Protein AF-A0A2U3KK66-F1 (afdb_monomer_lite)

Secondary structure (DSSP, 8-state):
-----EEEEEEEEEEEEEEEE-TTT-SEEEEEEEEEEEEEETTEEEEEEEPPPEEEEETTT---TTTTHHHHHHHHH-HHHHHHHHHHHHHHHHHHHTT--

Structure (mmCIF, N/CA/C/O backbone):
data_AF-A0A2U3KK66-F1
#
_entry.id   AF-A0A2U3KK66-F1
#
loop_
_atom_site.group_PDB
_atom_site.id
_atom_site.type_symbol
_atom_site.label_atom_id
_atom_site.label_alt_id
_atom_site.label_comp_id
_atom_site.label_asym_id
_atom_site.label_entity_id
_atom_site.label_seq_id
_atom_site.pdbx_PDB_ins_code
_atom_site.Cartn_x
_atom_site.Cartn_y
_atom_site.Cartn_z
_atom_site.occupancy
_atom_site.B_iso_or_equiv
_atom_site.auth_seq_id
_atom_site.auth_comp_id
_atom_site.auth_asym_id
_atom_site.auth_atom_id
_atom_site.pdbx_PDB_model_num
ATOM 1 N N . MET A 1 1 ? -10.728 25.355 23.321 1.00 45.53 1 MET A N 1
ATOM 2 C CA . MET A 1 1 ? -10.818 25.204 21.853 1.00 45.53 1 MET A CA 1
ATOM 3 C C . MET A 1 1 ? -10.567 23.736 21.543 1.00 45.53 1 MET A C 1
ATOM 5 O O . MET A 1 1 ? -9.463 23.272 21.784 1.00 45.53 1 MET A O 1
ATOM 9 N N . PHE A 1 2 ? -11.594 22.973 21.167 1.00 42.47 2 PHE A N 1
ATOM 10 C CA . PHE A 1 2 ? -11.443 21.542 20.880 1.00 42.47 2 PHE A CA 1
ATOM 11 C C . PHE A 1 2 ? -11.091 21.375 19.400 1.00 42.47 2 PHE A C 1
ATOM 13 O O . PHE A 1 2 ? -11.922 21.631 18.534 1.00 42.47 2 PHE A O 1
ATOM 20 N N . PHE A 1 3 ? -9.851 20.987 19.107 1.00 50.03 3 PHE A N 1
ATOM 21 C CA . PHE A 1 3 ? -9.455 20.586 17.761 1.00 50.03 3 PHE A CA 1
ATOM 22 C C . PHE A 1 3 ? -9.932 19.149 17.531 1.00 50.03 3 PHE A C 1
ATOM 24 O O . PHE A 1 3 ? -9.385 18.208 18.103 1.00 50.03 3 PHE A O 1
ATOM 31 N N . LEU A 1 4 ? -10.963 18.973 16.705 1.00 53.03 4 LEU A N 1
ATOM 32 C CA . LEU A 1 4 ? -11.324 17.671 16.146 1.00 53.03 4 LEU A CA 1
ATOM 33 C C . LEU A 1 4 ? -10.269 17.307 15.092 1.00 53.03 4 LEU A C 1
ATOM 35 O O . LEU A 1 4 ? -10.433 17.586 13.908 1.00 53.03 4 LEU A O 1
ATOM 39 N N . ILE A 1 5 ? -9.147 16.735 15.528 1.00 65.62 5 ILE A N 1
ATOM 40 C CA . ILE A 1 5 ? -8.129 16.192 14.622 1.00 65.62 5 ILE A CA 1
ATOM 41 C C . ILE A 1 5 ? -8.635 14.818 14.175 1.00 65.62 5 ILE A C 1
ATOM 43 O O . ILE A 1 5 ? -8.430 13.804 14.845 1.00 65.62 5 ILE A O 1
ATOM 47 N N . GLY A 1 6 ? -9.389 14.813 13.079 1.00 64.56 6 GLY A N 1
ATOM 48 C CA . GLY A 1 6 ? -9.843 13.612 12.387 1.00 64.56 6 GLY A CA 1
ATOM 49 C C . GLY A 1 6 ? -9.228 13.535 10.992 1.00 64.56 6 GLY A C 1
ATOM 50 O O . GLY A 1 6 ? -9.049 14.558 10.335 1.00 64.56 6 GLY A O 1
ATOM 51 N N . GLY A 1 7 ? -8.886 12.332 10.537 1.00 70.75 7 GLY A N 1
ATOM 52 C CA . GLY A 1 7 ? -8.265 12.107 9.231 1.00 70.75 7 GLY A CA 1
ATOM 53 C C . GLY A 1 7 ? -8.505 10.692 8.717 1.00 70.75 7 GLY A C 1
ATOM 54 O O . GLY A 1 7 ? -8.783 9.776 9.489 1.00 70.75 7 GLY A O 1
ATOM 55 N N . VAL A 1 8 ? -8.408 10.504 7.401 1.00 72.94 8 VAL A N 1
ATOM 56 C CA . VAL A 1 8 ? -8.488 9.175 6.779 1.00 72.94 8 VAL A CA 1
ATOM 57 C C . VAL A 1 8 ? -7.076 8.617 6.645 1.00 72.94 8 VAL A C 1
ATOM 59 O O . VAL A 1 8 ? -6.244 9.216 5.965 1.00 72.94 8 VAL A O 1
ATOM 62 N N . GLN A 1 9 ? -6.802 7.477 7.283 1.00 66.56 9 GLN A N 1
ATOM 63 C CA . GLN A 1 9 ? -5.486 6.839 7.239 1.00 66.56 9 GLN A CA 1
ATOM 64 C C . GLN A 1 9 ? -5.528 5.542 6.412 1.00 66.56 9 GLN A C 1
ATOM 66 O O . GLN A 1 9 ? -6.359 4.667 6.688 1.00 66.56 9 GLN A O 1
ATOM 71 N N . PRO A 1 10 ? -4.645 5.386 5.407 1.00 75.62 10 PRO A N 1
ATOM 72 C CA . PRO A 1 10 ? -4.509 4.136 4.674 1.00 75.62 10 PRO A CA 1
ATOM 73 C C . PRO A 1 10 ? -3.746 3.107 5.516 1.00 75.62 10 PRO A C 1
ATOM 75 O O . PRO A 1 10 ? -2.662 3.384 6.029 1.00 75.62 10 PRO A O 1
ATOM 78 N N . LYS A 1 11 ? -4.294 1.898 5.625 1.00 76.31 11 LYS A N 1
ATOM 79 C CA . LYS A 1 11 ? -3.669 0.750 6.282 1.00 76.31 11 LYS A CA 1
ATOM 80 C C . LYS A 1 11 ? -3.534 -0.384 5.275 1.00 76.31 11 LYS A C 1
ATOM 82 O O . LYS A 1 11 ? -4.530 -0.879 4.754 1.00 76.31 11 LYS A O 1
ATOM 87 N N . SER A 1 12 ? -2.300 -0.787 4.988 1.00 77.00 12 SER A N 1
ATOM 88 C CA . SE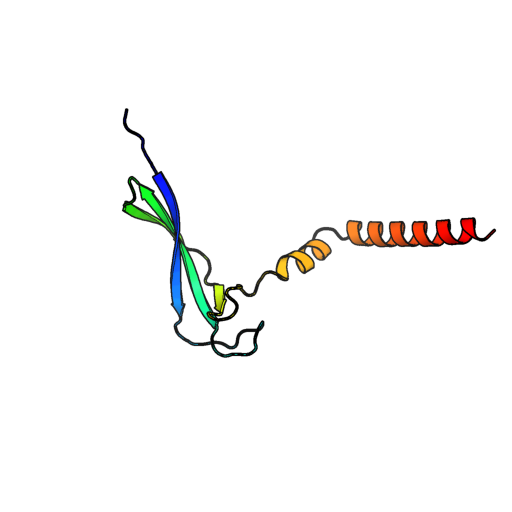R A 1 12 ? -2.034 -1.960 4.160 1.00 77.00 12 SER A CA 1
ATOM 89 C C . SER A 1 12 ? -2.206 -3.228 4.994 1.00 77.00 12 SER A C 1
ATOM 91 O O . SER A 1 12 ? -1.625 -3.381 6.067 1.00 77.00 12 SER A O 1
ATOM 93 N N . VAL A 1 13 ? -3.031 -4.140 4.498 1.00 79.94 13 VAL A N 1
ATOM 94 C CA . VAL A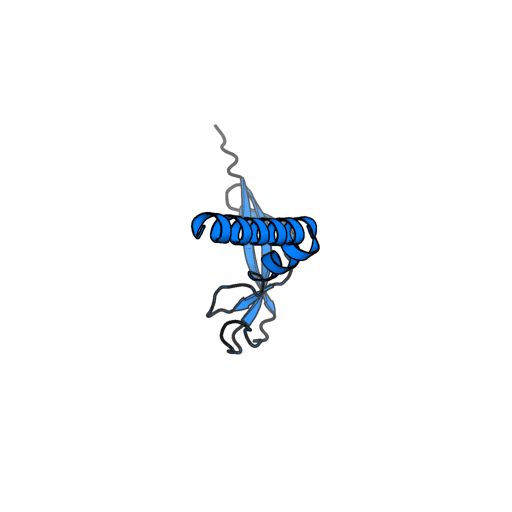 1 13 ? -3.267 -5.457 5.083 1.00 79.94 13 VAL A CA 1
ATOM 95 C C . VAL A 1 13 ? -2.889 -6.493 4.035 1.00 79.94 13 VAL A C 1
ATOM 97 O O . VAL A 1 13 ? -3.334 -6.424 2.890 1.00 79.94 13 VAL A O 1
ATOM 100 N N . THR A 1 14 ? -2.039 -7.446 4.401 1.00 80.88 14 THR A N 1
ATOM 101 C CA . THR A 1 14 ? -1.740 -8.614 3.567 1.00 80.88 14 THR A CA 1
ATOM 102 C C . THR A 1 14 ? -2.982 -9.496 3.506 1.00 80.88 14 THR A C 1
ATOM 104 O O . THR A 1 14 ? -3.415 -10.025 4.526 1.00 80.88 14 THR A O 1
ATOM 107 N N . VAL A 1 15 ? -3.591 -9.596 2.324 1.00 81.56 15 VAL A N 1
ATOM 108 C CA . VAL A 1 15 ? -4.799 -10.409 2.097 1.00 81.56 15 VAL A CA 1
ATOM 109 C C . VAL A 1 15 ? -4.431 -11.844 1.762 1.00 81.56 15 VAL A C 1
ATOM 111 O O . VAL A 1 15 ? -5.140 -12.759 2.164 1.00 81.56 15 VAL A O 1
ATOM 114 N N . ASP A 1 16 ? -3.331 -12.032 1.039 1.00 79.69 16 ASP A N 1
ATOM 115 C CA . ASP A 1 16 ? -2.845 -13.343 0.630 1.00 79.69 16 ASP A CA 1
ATOM 116 C C . ASP A 1 16 ? -1.344 -13.429 0.913 1.00 79.69 16 ASP A C 1
ATOM 118 O O . ASP A 1 16 ? -0.565 -12.571 0.477 1.00 79.69 16 ASP A O 1
ATOM 122 N N . GLU A 1 17 ? -0.944 -14.456 1.658 1.00 77.94 17 GLU A N 1
ATOM 123 C CA . GLU A 1 17 ? 0.464 -14.738 1.927 1.00 77.94 17 GLU A CA 1
ATOM 124 C C . GLU A 1 17 ? 1.137 -15.523 0.802 1.00 77.94 17 GLU A C 1
ATOM 126 O O . GLU A 1 17 ? 2.361 -15.656 0.827 1.00 77.94 17 GLU A O 1
ATOM 131 N N . THR A 1 18 ? 0.387 -16.014 -0.193 1.00 83.31 18 THR A N 1
ATOM 132 C CA . THR A 1 18 ? 0.969 -16.777 -1.297 1.00 83.31 18 THR A CA 1
ATOM 133 C C . THR A 1 18 ? 1.933 -15.904 -2.110 1.00 83.31 18 THR A C 1
ATOM 135 O O . THR A 1 18 ? 1.531 -14.907 -2.724 1.00 83.31 18 THR A O 1
ATOM 138 N N . PRO A 1 19 ? 3.232 -16.254 -2.133 1.00 80.69 19 PRO A N 1
ATOM 139 C CA . PRO A 1 19 ? 4.210 -15.501 -2.891 1.00 80.69 19 PRO A CA 1
ATOM 140 C C . PRO A 1 19 ? 4.008 -15.754 -4.384 1.00 80.69 19 PRO A C 1
ATOM 142 O O . PRO A 1 19 ? 4.078 -16.883 -4.869 1.00 80.69 19 PRO A O 1
ATOM 145 N N . ARG A 1 20 ? 3.774 -14.679 -5.131 1.00 83.00 20 ARG A N 1
ATOM 146 C CA . ARG A 1 20 ? 3.661 -14.680 -6.589 1.00 83.00 20 ARG A CA 1
ATOM 147 C C . ARG A 1 20 ? 4.901 -14.066 -7.217 1.00 83.00 20 ARG A C 1
ATOM 149 O O . ARG A 1 20 ? 5.613 -13.268 -6.602 1.00 83.00 20 ARG A O 1
ATOM 156 N N . ILE A 1 21 ? 5.154 -14.445 -8.464 1.00 83.31 21 ILE A N 1
ATOM 157 C CA . ILE A 1 21 ? 6.257 -13.905 -9.259 1.00 83.31 21 ILE A CA 1
ATOM 158 C C . ILE A 1 21 ? 5.963 -12.435 -9.579 1.00 83.31 21 ILE A C 1
ATOM 160 O O . ILE A 1 21 ? 4.906 -12.099 -10.114 1.00 83.31 21 ILE A O 1
ATOM 164 N N . CYS A 1 22 ? 6.896 -11.548 -9.235 1.00 83.31 22 CYS A N 1
ATOM 165 C CA . CYS A 1 22 ? 6.804 -10.128 -9.540 1.00 83.31 22 CYS A CA 1
ATOM 166 C C . CYS A 1 22 ? 7.125 -9.880 -11.025 1.00 83.31 22 CYS A C 1
ATOM 168 O O . CYS A 1 22 ? 8.214 -10.253 -11.463 1.00 83.31 22 CYS A O 1
ATOM 170 N N . PRO A 1 23 ? 6.270 -9.173 -11.788 1.00 75.88 23 PRO A N 1
ATOM 171 C CA . PRO A 1 23 ? 6.574 -8.825 -13.178 1.00 75.88 23 PRO A CA 1
ATOM 172 C C . PRO A 1 23 ? 7.715 -7.801 -13.317 1.00 75.88 23 PRO A C 1
ATOM 174 O O . PRO A 1 23 ? 8.265 -7.655 -14.400 1.00 75.88 23 PRO A O 1
ATOM 177 N N . GLY A 1 24 ? 8.069 -7.085 -12.242 1.00 76.81 24 GLY A N 1
ATOM 178 C CA . GLY A 1 24 ? 9.152 -6.097 -12.247 1.00 76.81 24 GLY A CA 1
ATOM 179 C C . GLY A 1 24 ? 10.545 -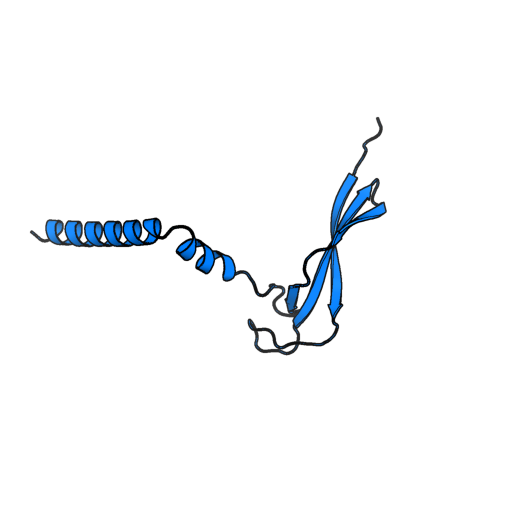6.694 -12.024 1.00 76.81 24 GLY A C 1
ATOM 180 O O . GLY A 1 24 ? 11.489 -6.283 -12.687 1.00 76.81 24 GLY A O 1
ATOM 181 N N . CYS A 1 25 ? 10.688 -7.659 -11.105 1.00 81.94 25 CYS A N 1
ATOM 182 C CA . CYS A 1 25 ? 11.993 -8.247 -10.757 1.00 81.94 25 CYS A CA 1
ATOM 183 C C . CYS A 1 25 ? 12.124 -9.757 -10.994 1.00 81.94 25 CYS A C 1
ATOM 185 O O . CYS A 1 25 ? 13.201 -10.301 -10.766 1.00 81.94 25 CYS A O 1
ATOM 187 N N . GLY A 1 26 ? 11.055 -10.449 -11.398 1.00 81.44 26 GLY A N 1
ATOM 188 C CA . GLY A 1 26 ? 11.071 -11.887 -11.688 1.00 81.44 26 GLY A CA 1
ATOM 189 C C . GLY A 1 26 ? 11.152 -12.811 -10.465 1.00 81.44 26 GLY A C 1
ATOM 190 O O . GLY A 1 26 ? 11.161 -14.026 -10.627 1.00 81.44 26 GLY A O 1
ATOM 191 N N . LEU A 1 27 ? 11.185 -12.276 -9.241 1.00 86.06 27 LEU A N 1
ATOM 192 C CA . LEU A 1 27 ? 11.236 -13.077 -8.013 1.00 86.06 27 LEU A CA 1
ATOM 193 C C . LEU A 1 27 ? 9.837 -13.389 -7.473 1.00 86.06 27 LEU A C 1
ATOM 195 O O . LEU A 1 27 ? 8.940 -12.546 -7.535 1.00 86.06 27 LEU A O 1
ATOM 199 N N . ALA A 1 28 ? 9.675 -14.566 -6.861 1.00 85.38 28 ALA A N 1
ATOM 200 C CA . ALA A 1 28 ? 8.466 -14.981 -6.145 1.00 85.38 28 ALA A CA 1
ATOM 201 C C . ALA A 1 28 ? 8.353 -14.294 -4.768 1.00 85.38 28 ALA A C 1
ATOM 203 O O . ALA A 1 28 ? 8.402 -14.937 -3.725 1.00 85.38 28 ALA A O 1
ATOM 204 N N . GLN A 1 29 ? 8.285 -12.963 -4.759 1.00 82.81 29 GLN A N 1
ATOM 205 C CA . GLN A 1 29 ? 8.204 -12.139 -3.543 1.00 82.81 29 GLN A CA 1
ATOM 206 C C . GLN A 1 29 ? 7.138 -11.040 -3.646 1.00 82.81 29 GLN A C 1
ATOM 208 O O . GLN A 1 29 ? 7.210 -10.017 -2.965 1.00 82.81 29 GLN A O 1
ATOM 213 N N . ALA A 1 30 ? 6.163 -11.207 -4.539 1.00 85.12 30 ALA A N 1
ATOM 214 C CA . ALA A 1 30 ? 4.999 -10.338 -4.600 1.00 85.12 30 ALA A CA 1
ATOM 215 C C . ALA A 1 30 ? 3.821 -10.969 -3.860 1.00 85.12 30 ALA A C 1
ATOM 217 O O . ALA A 1 30 ? 3.474 -12.116 -4.116 1.00 85.12 30 ALA A O 1
ATOM 218 N N . ARG A 1 31 ? 3.203 -10.215 -2.951 1.00 84.50 31 ARG A N 1
ATOM 219 C CA . ARG A 1 31 ? 2.054 -10.660 -2.148 1.00 84.50 31 ARG A CA 1
ATOM 220 C C . ARG A 1 31 ? 0.842 -9.793 -2.454 1.00 84.50 31 ARG A C 1
ATOM 222 O O . ARG A 1 31 ? 1.004 -8.616 -2.778 1.00 84.50 31 ARG A O 1
ATOM 229 N N . LEU A 1 32 ? -0.370 -10.334 -2.338 1.00 83.00 32 LEU A N 1
ATOM 230 C CA . LEU A 1 32 ? -1.576 -9.506 -2.449 1.00 83.00 32 LEU A CA 1
ATOM 231 C C . LEU A 1 32 ? -1.766 -8.730 -1.150 1.00 83.00 32 LEU A C 1
ATOM 233 O O . LEU A 1 32 ? -2.044 -9.292 -0.088 1.00 83.00 32 LEU A O 1
ATOM 237 N N . LYS A 1 33 ? -1.626 -7.412 -1.247 1.00 83.38 33 LYS A N 1
ATOM 238 C CA . LYS A 1 33 ? -1.906 -6.466 -0.173 1.00 83.38 33 LYS A CA 1
ATOM 239 C C . LYS A 1 33 ? -3.124 -5.648 -0.565 1.00 83.38 33 LYS A C 1
ATOM 241 O O . LYS A 1 33 ? -3.259 -5.213 -1.700 1.00 83.38 33 LYS A O 1
ATOM 246 N N . ARG A 1 34 ? -4.018 -5.411 0.378 1.00 79.69 34 ARG A N 1
ATOM 247 C CA . ARG A 1 34 ? -5.163 -4.520 0.212 1.00 79.69 34 ARG A CA 1
ATOM 248 C C . ARG A 1 34 ? -4.948 -3.298 1.080 1.00 79.69 34 ARG A C 1
ATOM 250 O O . ARG A 1 34 ? -4.510 -3.422 2.221 1.00 79.69 34 ARG A O 1
ATOM 257 N N . VAL A 1 35 ? -5.214 -2.121 0.531 1.00 80.62 35 VAL A N 1
ATOM 258 C CA . VAL A 1 35 ? -5.083 -0.860 1.265 1.00 80.62 35 VAL A CA 1
ATOM 259 C C . VAL A 1 35 ? -6.471 -0.421 1.701 1.00 80.62 35 VAL A C 1
ATOM 261 O O . VAL A 1 35 ? -7.240 0.107 0.905 1.00 80.62 35 VAL A O 1
ATOM 264 N N . ASP A 1 36 ? -6.790 -0.654 2.968 1.00 79.69 36 ASP A N 1
ATOM 265 C CA . ASP A 1 36 ? -8.070 -0.276 3.561 1.00 79.69 36 ASP A CA 1
ATOM 266 C C . ASP A 1 36 ? -7.951 1.137 4.163 1.00 79.69 36 ASP A C 1
ATOM 268 O O . ASP A 1 36 ? -6.910 1.520 4.700 1.00 79.69 36 ASP A O 1
ATOM 272 N N . HIS A 1 37 ? -8.986 1.963 4.032 1.00 78.19 37 HIS A N 1
ATOM 273 C CA . HIS A 1 37 ? -9.011 3.335 4.543 1.00 78.19 37 HIS A CA 1
ATOM 274 C C . HIS A 1 37 ? -9.866 3.408 5.804 1.00 78.19 37 HIS A C 1
ATOM 276 O O . HIS A 1 37 ? -11.061 3.097 5.778 1.00 78.19 37 HIS A O 1
ATOM 282 N N . TYR A 1 38 ? -9.253 3.846 6.901 1.00 75.88 38 TYR A N 1
ATOM 283 C CA . TYR A 1 38 ? -9.902 3.985 8.202 1.00 75.88 38 TYR A CA 1
ATOM 284 C C . TYR A 1 38 ? -10.146 5.454 8.524 1.00 75.88 38 TYR A C 1
ATOM 286 O O . TYR A 1 38 ? -9.259 6.286 8.324 1.00 75.88 38 TYR A O 1
ATOM 294 N N . LEU A 1 39 ? -11.333 5.767 9.050 1.00 78.81 39 LEU A N 1
ATOM 295 C CA . LEU A 1 39 ? -11.598 7.070 9.650 1.00 78.81 39 LEU A CA 1
ATOM 296 C C . LEU A 1 39 ? -10.994 7.068 11.052 1.00 78.81 39 LEU A C 1
ATOM 298 O O . LEU A 1 39 ? -11.413 6.293 11.916 1.00 78.81 39 LEU A O 1
ATOM 302 N N . SER A 1 40 ? -9.996 7.916 11.257 1.00 72.25 40 SER A N 1
ATOM 303 C CA . SER A 1 40 ? -9.371 8.134 12.554 1.00 72.25 40 SER A CA 1
ATOM 304 C C . SER A 1 40 ? -9.921 9.414 13.164 1.00 72.25 40 SER A C 1
ATOM 306 O O . SER A 1 40 ? -9.972 10.447 12.494 1.00 72.25 40 SER A O 1
ATOM 308 N N . LEU A 1 41 ? -10.344 9.347 14.424 1.00 79.88 41 LEU A N 1
ATOM 309 C CA . LEU A 1 41 ? -10.828 10.488 15.200 1.00 79.88 41 LEU A CA 1
ATOM 310 C C . LEU A 1 41 ? -10.017 10.510 16.497 1.00 79.88 41 LEU A C 1
ATOM 312 O O . LEU A 1 41 ? -9.988 9.511 17.213 1.00 79.88 41 LEU A O 1
ATOM 316 N N . PHE A 1 42 ? -9.292 11.600 16.763 1.00 75.38 42 PHE A N 1
ATOM 317 C CA . PHE A 1 42 ? -8.334 11.670 17.878 1.00 75.38 42 PHE A CA 1
ATOM 318 C C . PHE A 1 42 ? -7.290 10.537 17.866 1.00 75.38 42 PHE A C 1
ATOM 320 O O . PHE A 1 42 ? -6.965 9.981 18.909 1.00 75.38 42 PHE A O 1
ATOM 327 N N . PHE A 1 43 ? -6.760 10.187 16.688 1.00 67.69 43 PHE A N 1
ATOM 328 C CA . PHE A 1 43 ? -5.768 9.112 16.489 1.00 67.69 43 PHE A CA 1
ATOM 329 C C . PHE A 1 43 ? -6.265 7.680 16.741 1.00 67.69 43 PHE A C 1
ATOM 331 O O . PHE A 1 43 ? -5.504 6.732 16.543 1.00 67.69 43 PHE A O 1
ATOM 338 N N . ILE A 1 44 ? -7.533 7.493 17.107 1.00 76.88 44 ILE A N 1
ATOM 339 C CA . ILE A 1 44 ? -8.134 6.170 17.268 1.00 76.88 44 ILE A CA 1
ATOM 340 C C . ILE A 1 44 ? -8.842 5.806 15.950 1.00 76.88 44 ILE A C 1
ATOM 342 O O . ILE A 1 44 ? -9.794 6.493 15.567 1.00 76.88 44 ILE A O 1
ATOM 346 N N . PRO A 1 45 ? -8.413 4.752 15.225 1.00 72.12 45 PRO A N 1
ATOM 347 C CA . PRO A 1 45 ? -9.128 4.271 14.045 1.00 72.12 45 PRO A CA 1
ATOM 348 C C . PRO A 1 45 ? -10.447 3.621 14.481 1.00 72.12 45 PRO A C 1
ATOM 350 O O . PRO A 1 45 ? -10.439 2.533 15.052 1.00 72.12 45 PRO A O 1
ATOM 353 N N . LEU A 1 46 ? -11.577 4.288 14.229 1.00 77.62 46 LEU A N 1
ATOM 354 C CA . LEU A 1 46 ? -12.890 3.844 14.715 1.00 77.62 46 LEU A CA 1
ATOM 355 C C . LEU A 1 46 ? -13.557 2.864 13.747 1.00 77.62 46 LEU A C 1
ATOM 357 O O . LEU A 1 46 ? -13.952 1.771 14.143 1.00 77.62 46 LEU A O 1
ATOM 361 N N . PHE A 1 47 ? -13.660 3.239 12.468 1.00 77.44 47 PHE A N 1
ATOM 362 C CA . PHE A 1 47 ? -14.395 2.454 11.475 1.00 77.44 47 PHE A CA 1
ATOM 363 C C . PHE A 1 47 ? -13.675 2.417 10.117 1.00 77.44 47 PHE A C 1
ATOM 365 O O . PHE A 1 47 ? -13.174 3.451 9.654 1.00 77.44 47 PHE A O 1
ATOM 372 N N . PRO A 1 48 ? -13.620 1.245 9.451 1.00 73.94 48 PRO A N 1
ATOM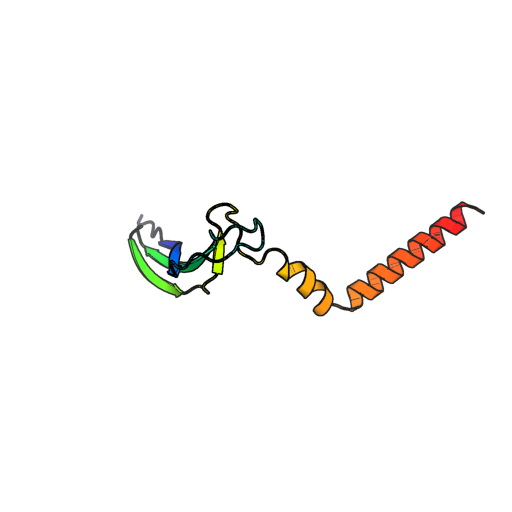 373 C CA . PRO A 1 48 ? -13.175 1.155 8.066 1.00 73.94 48 PRO A CA 1
ATOM 374 C C . PRO A 1 48 ? -14.225 1.805 7.159 1.00 73.94 48 PRO A C 1
ATOM 376 O O . PRO A 1 48 ? -15.362 1.346 7.092 1.00 73.94 48 PRO A O 1
ATOM 379 N N . VAL A 1 49 ? -13.848 2.870 6.453 1.00 75.00 49 VAL A N 1
ATOM 380 C CA . VAL A 1 49 ? -14.754 3.607 5.551 1.00 75.00 49 VAL A CA 1
ATOM 381 C C . VAL A 1 49 ? -14.786 2.960 4.177 1.00 75.00 49 VAL A C 1
ATOM 383 O O . VAL A 1 49 ? -15.828 2.889 3.532 1.00 75.00 49 VAL A O 1
ATOM 386 N N . LYS A 1 50 ? -13.623 2.495 3.712 1.00 70.81 50 LYS A N 1
ATOM 387 C CA . LYS A 1 50 ? -13.462 1.938 2.373 1.00 70.81 50 LYS A CA 1
ATOM 388 C C . LYS A 1 50 ? -12.472 0.788 2.410 1.00 70.81 50 LYS A C 1
ATOM 390 O O . LYS A 1 50 ? -11.339 0.962 2.853 1.00 70.81 50 LYS A O 1
ATOM 395 N N . LYS A 1 51 ? -12.897 -0.376 1.926 1.00 75.06 51 LYS A N 1
ATOM 396 C CA . LYS A 1 51 ? -11.974 -1.465 1.604 1.00 75.06 51 LYS A CA 1
ATOM 397 C C . LYS A 1 51 ? -11.403 -1.192 0.217 1.00 75.06 51 LYS A C 1
ATOM 399 O O . LYS A 1 51 ? -12.169 -0.888 -0.696 1.00 75.06 51 LYS A O 1
ATOM 404 N N . GLY A 1 52 ? -10.081 -1.208 0.089 1.00 74.75 52 GLY A N 1
ATOM 405 C CA . GLY A 1 52 ? -9.431 -1.043 -1.212 1.00 74.75 52 GLY A CA 1
ATOM 406 C C . GLY A 1 52 ? -9.527 -2.315 -2.048 1.00 74.75 52 GLY A C 1
ATOM 407 O O . GLY A 1 52 ? -9.922 -3.366 -1.545 1.00 74.75 52 GLY A O 1
ATOM 408 N N . ASP A 1 53 ? -9.115 -2.251 -3.308 1.00 77.81 53 ASP A N 1
ATOM 409 C CA . ASP A 1 53 ? -8.920 -3.459 -4.107 1.00 77.81 53 ASP A CA 1
ATOM 410 C C . ASP A 1 53 ? -7.592 -4.139 -3.728 1.00 77.81 53 ASP A C 1
ATOM 412 O O . ASP A 1 53 ? -6.608 -3.453 -3.418 1.00 77.81 53 ASP A O 1
ATOM 416 N N . PRO A 1 54 ? -7.535 -5.483 -3.699 1.00 80.38 54 PRO A N 1
ATOM 417 C CA . PRO A 1 54 ? -6.291 -6.196 -3.460 1.00 80.38 54 PRO A CA 1
ATOM 418 C C . PRO A 1 54 ? -5.331 -5.955 -4.630 1.00 80.38 54 PRO A C 1
ATOM 420 O O . PRO A 1 54 ? -5.609 -6.300 -5.776 1.00 80.38 54 PRO A O 1
ATOM 423 N N . VAL A 1 55 ? -4.175 -5.374 -4.326 1.00 81.19 55 VAL A N 1
ATOM 424 C CA . VAL A 1 55 ? -3.097 -5.101 -5.274 1.00 81.19 55 VAL A CA 1
ATOM 425 C C . VAL A 1 55 ? -1.917 -6.022 -4.990 1.00 81.19 55 VAL A C 1
ATOM 427 O O . VAL A 1 55 ? -1.566 -6.292 -3.842 1.00 81.19 55 VAL A O 1
ATOM 430 N N . LEU A 1 56 ? -1.278 -6.528 -6.041 1.00 80.94 56 LEU A N 1
ATOM 431 C CA . LEU A 1 56 ? -0.017 -7.246 -5.883 1.00 80.94 56 LEU A CA 1
ATOM 432 C C . LEU A 1 56 ? 1.049 -6.223 -5.456 1.00 80.94 56 LEU A C 1
ATOM 434 O O . LEU A 1 56 ? 1.213 -5.210 -6.120 1.00 80.94 56 LEU A O 1
ATOM 438 N N . ILE A 1 57 ? 1.788 -6.444 -4.378 1.00 82.81 57 ILE A N 1
ATOM 439 C CA . ILE A 1 57 ? 2.903 -5.571 -3.991 1.00 82.81 57 ILE A CA 1
ATOM 440 C C . ILE A 1 57 ? 4.124 -6.447 -3.775 1.00 82.81 57 ILE A C 1
ATOM 442 O O . ILE A 1 57 ? 4.083 -7.414 -3.014 1.00 82.81 57 ILE A O 1
ATOM 446 N N . CYS A 1 58 ? 5.212 -6.117 -4.465 1.00 84.19 58 CYS A N 1
ATOM 447 C CA . CYS A 1 58 ? 6.491 -6.779 -4.261 1.00 84.19 58 CYS A CA 1
ATOM 448 C C . CYS A 1 58 ? 7.212 -6.180 -3.057 1.00 84.19 58 CYS A C 1
ATOM 450 O O . CYS A 1 58 ? 7.428 -4.971 -3.019 1.00 84.19 58 CYS A O 1
ATOM 452 N N . ASP A 1 59 ? 7.642 -7.025 -2.120 1.00 82.62 59 ASP A N 1
ATOM 453 C CA . ASP A 1 59 ? 8.402 -6.579 -0.944 1.00 82.62 59 ASP A CA 1
ATOM 454 C C . ASP A 1 59 ? 9.782 -6.009 -1.331 1.00 82.62 59 ASP A C 1
ATOM 456 O O . ASP A 1 59 ? 10.333 -5.180 -0.614 1.00 82.62 59 ASP A O 1
ATOM 460 N N . ARG A 1 60 ? 10.313 -6.396 -2.501 1.00 81.12 60 ARG A N 1
ATOM 461 C CA . ARG A 1 60 ? 11.593 -5.905 -3.036 1.00 81.12 60 ARG A CA 1
ATOM 462 C C . ARG A 1 60 ? 11.461 -4.626 -3.863 1.00 81.12 60 ARG A C 1
ATOM 464 O O . ARG A 1 60 ? 12.282 -3.728 -3.729 1.00 81.12 60 ARG A O 1
ATOM 471 N N . CYS A 1 61 ? 10.476 -4.560 -4.761 1.00 79.56 61 CYS A N 1
ATOM 472 C CA . CYS A 1 61 ? 10.325 -3.425 -5.680 1.00 79.56 61 CYS A CA 1
ATOM 473 C C . CYS A 1 61 ? 9.458 -2.300 -5.112 1.00 79.56 61 CYS A C 1
ATOM 475 O O . CYS A 1 61 ? 9.514 -1.191 -5.630 1.00 79.56 61 CYS A O 1
ATOM 477 N N . GLY A 1 62 ? 8.601 -2.583 -4.126 1.00 72.69 62 GLY A N 1
ATOM 478 C CA . GLY A 1 62 ? 7.655 -1.625 -3.543 1.00 72.69 62 GLY A CA 1
ATOM 479 C C . GLY A 1 62 ? 6.534 -1.157 -4.481 1.00 72.69 62 GLY A C 1
ATOM 480 O O . GLY A 1 62 ? 5.561 -0.568 -4.022 1.00 72.69 62 GLY A O 1
ATOM 481 N N . GLU A 1 63 ? 6.638 -1.433 -5.781 1.00 63.69 63 GLU A N 1
ATOM 482 C CA . GLU A 1 63 ? 5.717 -0.927 -6.791 1.00 63.69 63 GLU A CA 1
ATOM 483 C C . GLU A 1 63 ? 4.541 -1.897 -7.024 1.00 63.69 63 GLU A C 1
ATOM 485 O O . GLU A 1 63 ? 4.768 -3.095 -7.250 1.00 63.69 63 GLU A O 1
ATOM 490 N N . PRO A 1 64 ? 3.284 -1.416 -7.010 1.00 61.19 64 PRO A N 1
ATOM 491 C CA . PRO A 1 64 ? 2.151 -2.201 -7.481 1.00 61.19 64 PRO A CA 1
ATOM 492 C C . PRO A 1 64 ? 2.240 -2.419 -9.007 1.00 61.19 64 PRO A C 1
ATOM 494 O O . PRO A 1 64 ? 2.704 -1.530 -9.732 1.00 61.19 64 PRO A O 1
ATOM 497 N N . PRO A 1 65 ? 1.783 -3.563 -9.556 1.00 54.69 65 PRO A N 1
ATOM 498 C CA . PRO A 1 65 ? 1.718 -3.770 -10.995 1.00 54.69 65 PRO A CA 1
ATOM 499 C C . PRO A 1 65 ? 0.635 -2.847 -11.558 1.00 54.69 65 PRO A C 1
ATOM 501 O O . PRO A 1 65 ? -0.548 -3.167 -11.538 1.00 54.69 65 PRO A O 1
ATOM 504 N N . GLY A 1 66 ? 1.020 -1.654 -12.006 1.00 53.72 66 GLY A N 1
ATOM 505 C CA . GLY A 1 66 ? 0.019 -0.680 -12.445 1.00 53.72 66 GLY A CA 1
ATOM 506 C C . GLY A 1 66 ? 0.524 0.654 -12.973 1.00 53.72 66 GLY A C 1
ATOM 507 O O . GLY A 1 66 ? -0.233 1.324 -13.671 1.00 53.72 66 GLY A O 1
ATOM 508 N N . LYS A 1 67 ? 1.792 1.039 -12.762 1.00 47.25 67 LYS A N 1
ATOM 509 C CA . LYS A 1 67 ? 2.303 2.316 -13.308 1.00 47.25 67 LYS A CA 1
ATOM 510 C C . LYS A 1 67 ? 2.242 2.419 -14.841 1.00 47.25 67 LYS A C 1
ATOM 512 O O . LYS A 1 67 ? 2.235 3.521 -15.374 1.00 47.25 67 LYS A O 1
ATOM 517 N N . LEU A 1 68 ? 2.127 1.296 -15.556 1.00 48.84 68 LEU A N 1
ATOM 518 C CA . LEU A 1 68 ? 2.014 1.257 -17.021 1.00 48.84 68 LEU A CA 1
ATOM 519 C C . LEU A 1 68 ? 0.565 1.244 -17.553 1.00 48.84 68 LEU A C 1
ATOM 521 O O . LEU A 1 68 ? 0.370 1.376 -18.761 1.00 48.84 68 LEU A O 1
ATOM 525 N N . ALA A 1 69 ? -0.459 1.120 -16.697 1.00 49.56 69 ALA A N 1
ATOM 526 C CA . ALA A 1 69 ? -1.858 1.104 -17.145 1.00 49.56 69 ALA A CA 1
ATOM 527 C C . ALA A 1 69 ? -2.352 2.490 -17.610 1.00 49.56 69 ALA A C 1
ATOM 529 O O . ALA A 1 6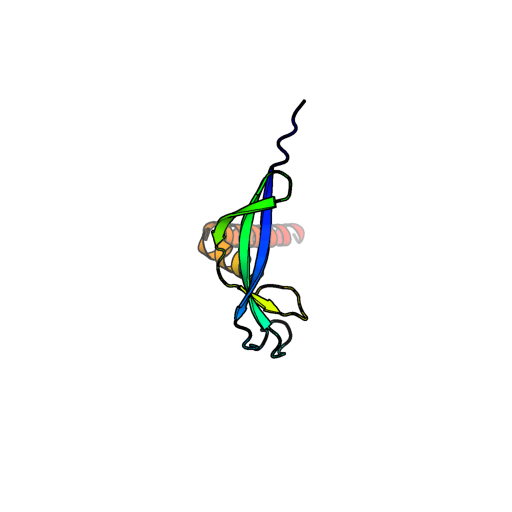9 ? -3.157 2.579 -18.535 1.00 49.56 69 ALA A O 1
ATOM 530 N N . GLY A 1 70 ? -1.821 3.578 -17.036 1.00 43.66 70 GLY A N 1
ATOM 531 C CA . GLY A 1 70 ? -2.223 4.944 -17.394 1.00 43.66 70 GLY A CA 1
ATOM 532 C C . GLY A 1 70 ? -1.844 5.349 -18.824 1.00 43.66 70 GLY A C 1
ATOM 533 O O . GLY A 1 70 ? -2.626 6.000 -19.511 1.00 43.66 70 GLY A O 1
ATOM 534 N N . ILE A 1 71 ? -0.681 4.908 -19.317 1.00 51.56 71 ILE A N 1
ATOM 535 C CA . ILE A 1 71 ? -0.186 5.303 -20.649 1.00 51.56 71 ILE A CA 1
ATOM 536 C C . ILE A 1 71 ? -0.963 4.586 -21.768 1.00 51.56 71 ILE A C 1
ATOM 538 O O . ILE A 1 71 ? -1.241 5.178 -22.809 1.00 51.56 71 ILE A O 1
ATOM 542 N N . ARG A 1 72 ? -1.385 3.332 -21.551 1.00 48.19 72 ARG A N 1
ATOM 543 C CA . ARG A 1 72 ? -2.221 2.594 -22.517 1.00 48.19 72 ARG A CA 1
ATOM 544 C C . ARG A 1 72 ? -3.673 3.087 -22.556 1.00 48.19 72 ARG A C 1
ATOM 546 O O . ARG A 1 72 ? -4.270 3.063 -23.627 1.00 48.19 72 ARG A O 1
ATOM 553 N N . ALA A 1 73 ? -4.217 3.575 -21.439 1.00 45.03 73 ALA A N 1
ATOM 554 C CA . ALA A 1 73 ? -5.574 4.127 -21.385 1.00 45.03 73 ALA A CA 1
ATOM 555 C C . ALA A 1 73 ? -5.701 5.495 -22.087 1.00 45.03 73 ALA A C 1
ATOM 557 O O . ALA A 1 73 ? -6.708 5.753 -22.744 1.00 45.03 73 ALA A O 1
ATOM 558 N N . LEU A 1 74 ? -4.667 6.345 -22.021 1.00 54.12 74 LEU A N 1
ATOM 559 C CA . LEU A 1 74 ? -4.665 7.661 -22.679 1.00 54.12 74 LEU A CA 1
ATOM 560 C C . LEU A 1 74 ? -4.827 7.564 -24.207 1.00 54.12 74 LEU A C 1
ATOM 562 O O . LEU A 1 74 ? -5.581 8.338 -24.792 1.00 54.12 74 LEU A O 1
ATOM 566 N N . ASN A 1 75 ? -4.191 6.575 -24.843 1.00 52.00 75 ASN A N 1
ATOM 567 C CA . ASN A 1 75 ? -4.302 6.368 -26.292 1.00 52.00 75 ASN A CA 1
ATOM 568 C C . ASN A 1 75 ? -5.660 5.794 -26.729 1.00 52.00 75 ASN A C 1
ATOM 570 O O . ASN A 1 75 ? -6.051 5.978 -27.878 1.00 52.00 75 ASN A O 1
ATOM 574 N N . ALA A 1 76 ? -6.381 5.115 -25.834 1.00 53.94 76 ALA A N 1
ATOM 575 C CA . ALA A 1 76 ? -7.706 4.570 -26.127 1.00 53.94 76 ALA A CA 1
ATOM 576 C C . ALA A 1 76 ? -8.827 5.605 -25.925 1.00 53.94 76 ALA A C 1
ATOM 578 O O . ALA A 1 76 ? -9.829 5.568 -26.633 1.00 53.94 76 ALA A O 1
ATOM 579 N N . ALA A 1 77 ? -8.658 6.538 -24.981 1.00 57.25 77 ALA A N 1
ATOM 580 C CA . ALA A 1 77 ? -9.677 7.536 -24.645 1.00 57.25 77 ALA A CA 1
ATOM 581 C C . ALA A 1 77 ? -9.720 8.730 -25.614 1.00 57.25 77 ALA A C 1
ATOM 583 O O . ALA A 1 77 ? -10.750 9.388 -25.732 1.00 57.25 77 ALA A O 1
ATOM 584 N N . PHE A 1 78 ? -8.619 9.025 -26.309 1.00 55.50 78 PHE A N 1
ATOM 585 C CA . PHE A 1 78 ? -8.503 10.229 -27.129 1.00 55.50 78 PHE A CA 1
ATOM 586 C C . PHE A 1 78 ? -7.732 9.974 -28.439 1.00 55.50 78 PHE A C 1
ATOM 588 O O . PHE A 1 78 ? -6.612 10.457 -28.609 1.00 55.50 78 PHE A O 1
ATOM 595 N N . PRO A 1 79 ? -8.342 9.279 -29.420 1.00 60.50 79 PRO A N 1
ATOM 596 C CA . PRO A 1 79 ? -7.712 8.982 -30.713 1.00 60.50 79 PRO A CA 1
ATOM 597 C C . PRO A 1 79 ? -7.312 10.238 -31.511 1.00 60.50 79 PRO A C 1
ATOM 599 O O . PRO A 1 79 ? -6.342 10.212 -32.266 1.00 60.50 79 PRO A O 1
ATOM 602 N N . TRP A 1 80 ? -7.992 11.369 -31.296 1.00 67.25 80 TRP A N 1
ATOM 603 C CA . TRP A 1 80 ? -7.626 12.669 -31.875 1.00 67.25 80 TRP A CA 1
ATOM 604 C C . TRP A 1 80 ? -6.221 13.156 -31.472 1.00 67.25 80 TRP A C 1
ATOM 606 O O . TRP A 1 80 ? -5.572 13.812 -32.281 1.00 67.25 80 TRP A O 1
ATOM 616 N N . LEU A 1 81 ? -5.701 12.790 -30.289 1.00 68.81 81 LEU A N 1
ATOM 617 C CA . LEU A 1 81 ? -4.324 13.125 -29.895 1.00 68.81 81 LEU A CA 1
ATOM 618 C C . LEU A 1 81 ? -3.295 12.391 -30.760 1.00 68.81 81 LEU A C 1
ATOM 620 O O . LEU A 1 81 ? -2.244 12.952 -31.061 1.00 68.81 81 LEU A O 1
ATOM 624 N N . ALA A 1 82 ? -3.602 11.169 -31.208 1.00 69.12 82 ALA A N 1
ATOM 625 C CA . ALA A 1 82 ? -2.745 10.441 -32.140 1.00 69.12 82 ALA A CA 1
ATOM 626 C C . ALA A 1 82 ? -2.728 11.119 -33.519 1.00 69.12 82 ALA A C 1
ATOM 628 O O . ALA A 1 82 ? -1.657 11.307 -34.091 1.00 69.12 82 ALA A O 1
ATOM 629 N N . ILE A 1 83 ? -3.889 11.566 -34.016 1.00 73.44 83 ILE A N 1
ATOM 630 C CA . ILE A 1 83 ? -3.985 12.332 -35.272 1.00 73.44 83 ILE A CA 1
ATOM 631 C C . ILE A 1 83 ? -3.232 13.663 -35.148 1.00 73.44 83 ILE A C 1
ATOM 633 O O . ILE A 1 83 ? -2.451 14.006 -36.032 1.00 73.44 83 ILE A O 1
ATOM 637 N N . PHE A 1 84 ? -3.390 14.380 -34.032 1.00 78.19 84 PHE A N 1
ATOM 638 C CA . PHE A 1 84 ? -2.686 15.638 -33.779 1.00 78.19 84 PHE A CA 1
ATOM 639 C C . PHE A 1 84 ? -1.164 15.441 -33.686 1.00 78.19 84 PHE A C 1
ATOM 641 O O . PHE A 1 84 ? -0.402 16.228 -34.240 1.00 78.19 84 PHE A O 1
ATOM 648 N N . ALA A 1 85 ? -0.696 14.355 -33.062 1.00 77.31 85 ALA A N 1
ATOM 649 C CA . ALA A 1 85 ? 0.724 14.012 -33.017 1.00 77.31 85 ALA A CA 1
ATOM 650 C C . ALA A 1 85 ? 1.294 13.658 -34.404 1.00 77.31 85 ALA A C 1
ATOM 652 O O . ALA A 1 85 ? 2.423 14.048 -34.712 1.00 77.31 85 ALA A O 1
ATOM 653 N N . ILE A 1 86 ? 0.524 12.962 -35.251 1.00 76.88 86 ILE A N 1
ATOM 654 C CA . ILE A 1 86 ? 0.891 12.683 -36.650 1.00 76.88 86 ILE A CA 1
ATOM 655 C C . ILE A 1 86 ? 0.937 13.987 -37.458 1.00 76.88 86 ILE A C 1
ATOM 657 O O . ILE A 1 86 ? 1.915 14.217 -38.166 1.00 76.88 86 ILE A O 1
ATOM 661 N N . ALA A 1 87 ? -0.049 14.874 -37.302 1.00 76.31 87 ALA A N 1
ATOM 662 C CA . ALA A 1 87 ? -0.083 16.174 -37.972 1.00 76.31 87 ALA A CA 1
ATOM 663 C C . ALA A 1 87 ? 1.098 17.069 -37.556 1.00 76.31 87 ALA A C 1
ATOM 665 O O . ALA A 1 87 ? 1.807 17.590 -38.411 1.00 76.31 87 ALA A O 1
ATOM 666 N N . LEU A 1 88 ? 1.405 17.160 -36.257 1.00 79.31 88 LEU A N 1
ATOM 667 C CA . LEU A 1 88 ? 2.574 17.897 -35.757 1.00 79.31 88 LEU A CA 1
ATOM 668 C C . LEU A 1 88 ? 3.909 17.290 -36.204 1.00 79.31 88 LEU A C 1
ATOM 670 O O . LEU A 1 88 ? 4.918 17.996 -36.299 1.00 79.31 88 LEU A O 1
ATOM 674 N N . ARG A 1 89 ? 3.962 15.972 -36.430 1.00 77.38 89 ARG A N 1
ATOM 675 C CA . ARG A 1 89 ? 5.134 15.326 -37.030 1.00 77.38 89 ARG A CA 1
ATOM 676 C C . ARG A 1 89 ? 5.255 15.712 -38.503 1.00 77.38 89 ARG A C 1
ATOM 678 O O . ARG A 1 89 ? 6.348 16.082 -38.917 1.00 77.38 89 ARG A O 1
ATOM 685 N N . ALA A 1 90 ? 4.153 15.690 -39.249 1.00 72.75 90 ALA A N 1
ATOM 686 C CA . ALA A 1 90 ? 4.120 16.076 -40.656 1.00 72.75 90 ALA A CA 1
ATOM 687 C C . ALA A 1 90 ? 4.495 17.553 -40.863 1.00 72.75 90 ALA A C 1
ATOM 689 O O . ALA A 1 90 ? 5.323 17.849 -41.718 1.00 72.75 90 ALA A O 1
ATOM 690 N N . GLU A 1 91 ? 3.990 18.473 -40.036 1.00 71.88 91 GLU A N 1
ATOM 691 C CA . GLU A 1 91 ? 4.388 19.887 -40.102 1.00 71.88 91 GLU A CA 1
ATOM 692 C C . GLU A 1 91 ? 5.871 20.098 -39.784 1.00 71.88 91 GLU A C 1
ATOM 694 O O . GLU A 1 91 ? 6.528 20.944 -40.394 1.00 71.88 91 GLU A O 1
ATOM 699 N N . ARG A 1 92 ? 6.432 19.323 -38.846 1.00 68.56 92 ARG A N 1
ATOM 700 C CA . ARG A 1 92 ? 7.869 19.390 -38.551 1.00 68.56 92 ARG A CA 1
ATOM 701 C C . ARG A 1 92 ? 8.733 18.912 -39.711 1.00 68.56 92 ARG A C 1
ATOM 703 O O . ARG A 1 92 ? 9.792 19.496 -39.918 1.00 68.56 92 ARG A O 1
ATOM 710 N N . GLU A 1 93 ? 8.307 17.882 -40.434 1.00 68.31 93 GLU A N 1
ATOM 711 C CA . GLU A 1 93 ? 8.994 17.410 -41.644 1.00 68.31 93 GLU A CA 1
ATOM 712 C C . GLU A 1 93 ? 8.852 18.442 -42.778 1.00 68.31 93 GLU A C 1
ATOM 714 O O . GLU A 1 93 ? 9.857 18.856 -43.349 1.00 68.31 93 GLU A O 1
ATOM 719 N N . TYR A 1 94 ? 7.647 18.980 -43.011 1.00 62.72 94 TYR A N 1
ATOM 720 C CA . TYR A 1 94 ? 7.403 20.026 -44.016 1.00 62.72 94 TYR A CA 1
ATOM 721 C C . TYR A 1 94 ? 8.272 21.276 -43.791 1.00 62.72 94 TYR A C 1
ATOM 723 O O . TYR A 1 94 ? 8.938 21.767 -44.701 1.00 62.72 94 TYR A O 1
ATOM 731 N N . LYS A 1 95 ? 8.351 21.756 -42.545 1.00 62.72 95 LYS A N 1
ATOM 732 C CA . LYS A 1 95 ? 9.168 22.925 -42.182 1.00 62.72 95 LYS A CA 1
ATOM 733 C C . LYS A 1 95 ? 10.678 22.658 -42.248 1.00 62.72 95 LYS A C 1
ATOM 735 O O . LYS A 1 95 ? 11.475 23.598 -42.244 1.00 62.72 95 LYS A O 1
ATOM 740 N N . LYS A 1 96 ? 11.097 21.390 -42.259 1.00 64.12 96 LYS A N 1
ATOM 741 C CA . LYS A 1 96 ? 12.506 21.003 -42.387 1.00 64.12 96 LYS A CA 1
ATOM 742 C C . LYS A 1 96 ? 12.970 21.075 -43.842 1.00 64.12 96 LYS A C 1
ATOM 744 O O . LYS A 1 96 ? 14.081 21.547 -44.062 1.00 64.12 96 LYS A O 1
ATOM 749 N N . ASP A 1 97 ? 12.119 20.705 -44.797 1.00 59.41 97 ASP A N 1
ATOM 750 C CA . ASP A 1 97 ? 12.412 20.824 -46.233 1.00 59.41 97 ASP A CA 1
ATOM 751 C C . ASP A 1 97 ? 12.428 22.282 -46.718 1.00 59.41 97 ASP A C 1
ATOM 753 O O . ASP A 1 97 ? 13.276 22.653 -47.527 1.00 59.41 97 ASP A O 1
ATOM 757 N N . GLU A 1 98 ? 11.580 23.153 -46.165 1.00 60.81 98 GLU A N 1
ATOM 758 C CA . GLU A 1 98 ? 11.582 24.591 -46.493 1.00 60.81 98 GLU A CA 1
ATOM 759 C C . GLU A 1 98 ? 12.868 25.315 -46.046 1.00 60.81 98 GLU A C 1
ATOM 761 O O . GLU A 1 98 ? 13.232 26.342 -46.604 1.00 60.81 98 GLU A O 1
ATOM 766 N N . ARG A 1 99 ? 13.598 24.773 -45.064 1.00 56.69 99 ARG A N 1
ATOM 767 C CA . ARG A 1 99 ? 14.873 25.341 -44.586 1.00 56.69 99 ARG A CA 1
ATOM 768 C C . ARG A 1 99 ? 16.082 24.931 -45.443 1.00 56.69 99 ARG A C 1
ATOM 770 O O . ARG A 1 99 ? 17.166 25.471 -45.243 1.00 56.69 99 ARG A O 1
ATOM 777 N N . ILE A 1 100 ? 15.927 23.956 -46.338 1.00 60.56 100 ILE A N 1
ATOM 778 C CA . ILE A 1 100 ? 17.009 23.419 -47.186 1.00 60.56 100 ILE A CA 1
ATOM 779 C C . ILE A 1 100 ? 16.944 24.007 -48.616 1.00 60.56 100 ILE A C 1
ATOM 781 O O . ILE A 1 100 ? 17.819 23.727 -49.435 1.00 60.56 100 ILE A O 1
ATOM 785 N N . ARG A 1 101 ? 15.950 24.854 -48.915 1.00 54.03 101 ARG A N 1
ATOM 786 C CA . ARG A 1 101 ? 15.785 25.561 -50.194 1.00 54.03 101 ARG A CA 1
ATOM 787 C C . ARG A 1 101 ? 16.165 27.033 -50.071 1.00 54.03 101 ARG A C 1
ATOM 789 O O . ARG A 1 101 ? 16.693 27.560 -51.072 1.00 54.03 101 A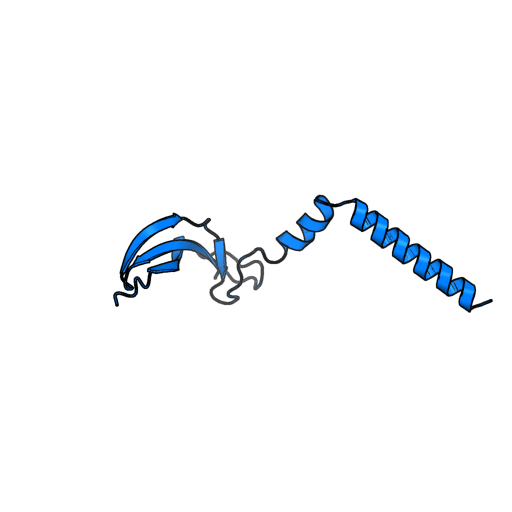RG A O 1
#

Sequence (101 aa):
MFFLIGGVQPKSVTVDETPRICPGCGLAQARLKRVDHYLSLFFIPLFPVKKGDPVLICDRCGEPPGKLAGIRALNAAFPWLAIFAIALRAEREYKKDERIR

Radius of gyration: 23.6 Å; chains: 1; bounding box: 32×42×72 Å

pLDDT: mean 70.62, std 11.78, range [42.47, 86.06]

Foldseek 3Di:
DDDFPKDKDWDKDFPFPQFCQDPVPRDSQWTFIKTWIFIATPNRRDDGPDTGDTFTAGPVPRDTPPPPVVVVVVCVVCVVVVVVVVVVVVVVVVVVVVVVD